Protein AF-A0AAD9QZA1-F1 (afdb_monomer_lite)

Radius of gyration: 21.45 Å; chains: 1; bounding box: 54×38×45 Å

Organism: Acropora cervicornis (NCBI:txid6130)

Foldseek 3Di:
DVVVVCVVDVVCVVVCCVVVVVVCVVVVVVVCCCPPPQQRAPDPDPDPDRRGNDDPPDDDDDPCVVVVPPD

Structure (mmCIF, N/CA/C/O backbone):
data_AF-A0AAD9QZA1-F1
#
_entry.id   AF-A0AAD9QZA1-F1
#
loop_
_atom_site.group_PDB
_atom_site.id
_atom_site.type_symbol
_atom_site.label_atom_id
_atom_site.label_alt_id
_atom_site.label_comp_id
_atom_site.label_asym_id
_atom_site.label_entity_id
_atom_site.label_seq_id
_atom_site.pdbx_PDB_ins_code
_atom_site.Cartn_x
_atom_site.Cartn_y
_atom_site.Cartn_z
_atom_site.occupancy
_atom_site.B_iso_or_equiv
_atom_site.auth_seq_id
_atom_site.auth_comp_id
_atom_site.auth_asym_id
_atom_site.auth_atom_id
_atom_site.pdbx_PDB_model_num
ATOM 1 N N . MET A 1 1 ? -20.495 7.824 2.572 1.00 70.38 1 MET A N 1
ATOM 2 C CA . MET A 1 1 ? -20.841 6.672 3.436 1.00 70.38 1 MET A CA 1
ATOM 3 C C . MET A 1 1 ? -19.735 6.329 4.432 1.00 70.38 1 MET A C 1
ATOM 5 O O . MET A 1 1 ? -19.970 6.507 5.616 1.00 70.38 1 MET A O 1
ATOM 9 N N . VAL A 1 2 ? -18.530 5.927 4.002 1.00 77.38 2 VAL A N 1
ATOM 10 C CA . VAL A 1 2 ? -17.451 5.468 4.915 1.00 77.38 2 VAL A CA 1
ATOM 11 C C . VAL A 1 2 ? -16.993 6.540 5.917 1.00 77.38 2 VAL A C 1
ATOM 13 O O . VAL A 1 2 ? -16.947 6.285 7.116 1.00 77.38 2 VAL A O 1
ATOM 16 N N . LEU A 1 3 ? -16.764 7.779 5.464 1.00 80.62 3 LEU A N 1
ATOM 17 C CA . LEU A 1 3 ? -16.394 8.890 6.357 1.00 80.62 3 LEU A CA 1
ATOM 18 C C . LEU A 1 3 ? -17.449 9.207 7.433 1.00 80.62 3 LEU A C 1
ATOM 20 O O . LEU A 1 3 ? -17.111 9.749 8.481 1.00 80.62 3 LEU A O 1
ATOM 24 N N . SER A 1 4 ? -18.726 8.915 7.178 1.00 81.19 4 SER A N 1
ATOM 25 C CA . SER A 1 4 ? -19.806 9.143 8.146 1.00 81.19 4 SER A CA 1
ATOM 26 C C . SER A 1 4 ? -19.845 8.057 9.222 1.00 81.19 4 SER A C 1
ATOM 28 O O . SER A 1 4 ? -20.249 8.343 10.342 1.00 81.19 4 SER A O 1
ATOM 30 N N . VAL A 1 5 ? -19.403 6.836 8.901 1.00 82.50 5 VAL A N 1
ATOM 31 C CA . VAL A 1 5 ? -19.280 5.720 9.854 1.00 82.50 5 VAL A CA 1
ATOM 32 C C . VAL A 1 5 ? -18.107 5.961 10.801 1.00 82.50 5 VAL A C 1
ATOM 34 O O . VAL A 1 5 ? -18.281 5.892 12.011 1.00 82.50 5 VAL A O 1
ATOM 37 N N . ILE A 1 6 ? -16.951 6.361 10.264 1.00 83.88 6 ILE A N 1
ATOM 38 C CA . ILE A 1 6 ? -15.741 6.649 11.055 1.00 83.88 6 ILE A CA 1
ATOM 39 C C . ILE A 1 6 ? -15.979 7.787 12.064 1.00 83.88 6 ILE A C 1
ATOM 41 O O . ILE A 1 6 ? -15.478 7.743 13.181 1.00 83.88 6 ILE A O 1
ATOM 45 N N . ARG A 1 7 ? -16.785 8.796 11.702 1.00 81.88 7 ARG A N 1
ATOM 46 C CA . ARG A 1 7 ? -17.162 9.885 12.623 1.00 81.88 7 ARG A CA 1
ATOM 47 C C . ARG A 1 7 ? -18.156 9.468 13.708 1.00 81.88 7 ARG A C 1
ATOM 49 O O . ARG A 1 7 ? -18.198 10.112 14.747 1.00 81.88 7 ARG A O 1
ATOM 56 N N . LYS A 1 8 ? -18.983 8.450 13.451 1.00 88.31 8 LYS A N 1
ATOM 57 C CA . LYS A 1 8 ? -19.991 7.954 14.402 1.00 88.31 8 LYS A CA 1
ATOM 58 C C . LYS A 1 8 ? -19.429 6.912 15.372 1.00 88.31 8 LYS A C 1
ATOM 60 O O . LYS A 1 8 ? -19.969 6.790 16.462 1.00 88.31 8 LYS A O 1
ATOM 65 N N . ALA A 1 9 ? -18.379 6.193 14.981 1.00 85.06 9 ALA A N 1
ATOM 66 C CA . ALA A 1 9 ? -17.746 5.145 15.777 1.00 85.06 9 ALA A CA 1
ATOM 67 C C . ALA A 1 9 ? -16.215 5.345 15.799 1.00 85.06 9 ALA A C 1
ATOM 69 O O . ALA A 1 9 ? -15.512 4.844 14.911 1.00 85.06 9 ALA A O 1
ATOM 70 N N . PRO A 1 10 ? -15.680 6.106 16.773 1.00 84.81 10 PRO A N 1
ATOM 71 C CA . PRO A 1 10 ? -14.250 6.396 16.856 1.00 84.81 10 PRO A CA 1
ATOM 72 C C . PRO A 1 10 ? -13.398 5.147 17.130 1.00 84.81 10 PRO A C 1
ATOM 74 O O . PRO A 1 10 ? -12.235 5.121 16.729 1.00 84.81 10 PRO A O 1
ATOM 77 N N . GLU A 1 11 ? -13.958 4.078 17.714 1.00 88.88 11 GLU A N 1
ATOM 78 C CA . GLU A 1 11 ? -13.252 2.799 17.896 1.00 88.88 11 GLU A CA 1
ATOM 79 C C . GLU A 1 11 ? -12.829 2.119 16.578 1.00 88.88 11 GLU A C 1
ATOM 81 O O . GLU A 1 11 ? -11.945 1.264 16.575 1.00 88.88 11 GLU A O 1
ATOM 86 N N . VAL A 1 12 ? -13.411 2.511 15.439 1.00 87.75 12 VAL A N 1
ATOM 87 C CA . VAL A 1 12 ? -13.130 1.906 14.125 1.00 87.75 12 VAL A CA 1
ATOM 88 C C . VAL A 1 12 ? -11.886 2.514 13.460 1.00 87.75 12 VAL A C 1
ATOM 90 O O . VAL A 1 12 ? -11.285 1.901 12.576 1.00 87.75 12 VAL A O 1
ATOM 93 N N . ILE A 1 13 ? -11.450 3.699 13.900 1.00 89.19 13 ILE A N 1
ATOM 94 C CA . ILE A 1 13 ? -10.264 4.403 13.382 1.00 89.19 13 ILE A CA 1
ATOM 95 C C . ILE A 1 13 ? -8.999 3.521 13.399 1.00 89.19 13 ILE A C 1
ATOM 97 O O . ILE A 1 13 ? -8.382 3.381 12.339 1.00 89.19 13 ILE A O 1
ATOM 101 N N . PRO A 1 14 ? -8.600 2.889 14.524 1.00 92.38 14 PRO A N 1
ATOM 102 C CA . PRO A 1 14 ? -7.394 2.058 14.558 1.00 92.38 14 PRO A CA 1
ATOM 103 C C . PRO A 1 14 ? -7.451 0.868 13.591 1.00 92.38 14 PRO A C 1
ATOM 105 O O . PRO A 1 14 ? -6.446 0.552 12.956 1.00 92.38 14 PRO A O 1
ATOM 108 N N . LEU A 1 15 ? -8.621 0.250 13.404 1.00 91.44 15 LEU A N 1
ATOM 109 C CA . LEU A 1 15 ? -8.786 -0.858 12.459 1.00 91.44 15 LEU A CA 1
ATOM 110 C C . LEU A 1 15 ? -8.575 -0.401 11.011 1.00 91.44 15 LEU A C 1
ATOM 112 O O . LEU A 1 15 ? -7.847 -1.043 10.254 1.00 91.44 15 LEU A O 1
ATOM 116 N N . VAL A 1 16 ? -9.159 0.739 10.633 1.00 90.75 16 VAL A N 1
ATOM 117 C CA . VAL A 1 16 ? -9.006 1.301 9.282 1.00 90.75 16 VAL A CA 1
ATOM 118 C C . VAL A 1 16 ? -7.558 1.703 9.011 1.00 90.75 16 VAL A C 1
ATOM 120 O O . VAL A 1 16 ? -7.066 1.489 7.906 1.00 90.75 16 VAL A O 1
ATOM 123 N N . VAL A 1 17 ? -6.856 2.239 10.011 1.00 93.88 17 VAL A N 1
ATOM 124 C CA . VAL A 1 17 ? -5.441 2.614 9.881 1.00 93.88 17 VAL A CA 1
ATOM 125 C C . VAL A 1 17 ? -4.554 1.389 9.670 1.00 93.88 17 VAL A C 1
ATOM 127 O O . VAL A 1 17 ? -3.697 1.420 8.791 1.00 93.88 17 VAL A O 1
ATOM 130 N N . ILE A 1 18 ? -4.765 0.301 10.415 1.00 95.44 18 ILE A N 1
ATOM 131 C CA . ILE A 1 18 ? -3.960 -0.922 10.265 1.00 95.44 18 ILE A CA 1
ATOM 132 C C . ILE A 1 18 ? -4.198 -1.561 8.896 1.00 95.44 18 ILE A C 1
ATOM 134 O O . ILE A 1 18 ? -3.242 -1.879 8.192 1.00 95.44 18 ILE A O 1
ATOM 138 N N . VAL A 1 19 ? -5.460 -1.708 8.486 1.00 95.25 19 VAL A N 1
ATOM 139 C CA . VAL A 1 19 ? -5.801 -2.316 7.191 1.00 95.25 19 VAL A CA 1
ATOM 140 C C . VAL A 1 19 ? -5.332 -1.431 6.036 1.00 95.25 19 VAL A C 1
ATOM 142 O O . VAL A 1 19 ? -4.673 -1.910 5.116 1.00 95.25 19 VAL A O 1
ATOM 145 N N . GLY A 1 20 ? -5.602 -0.125 6.101 1.00 94.19 20 GLY A N 1
ATOM 146 C CA . GLY A 1 20 ? -5.148 0.831 5.092 1.00 94.19 20 GLY A CA 1
ATOM 147 C C . GLY A 1 20 ? -3.623 0.899 5.005 1.00 94.19 20 GLY A C 1
ATOM 148 O O . GLY A 1 20 ? -3.065 0.915 3.905 1.00 94.19 20 GLY A O 1
ATOM 149 N N . GLY A 1 21 ? -2.943 0.867 6.151 1.00 95.94 21 GLY A N 1
ATOM 150 C CA . GLY A 1 21 ? -1.489 0.798 6.242 1.00 95.94 21 GLY A CA 1
ATOM 151 C C . GLY A 1 21 ? -0.932 -0.477 5.610 1.00 95.94 21 GLY A C 1
ATOM 152 O O . GLY A 1 21 ? -0.023 -0.393 4.788 1.00 95.94 21 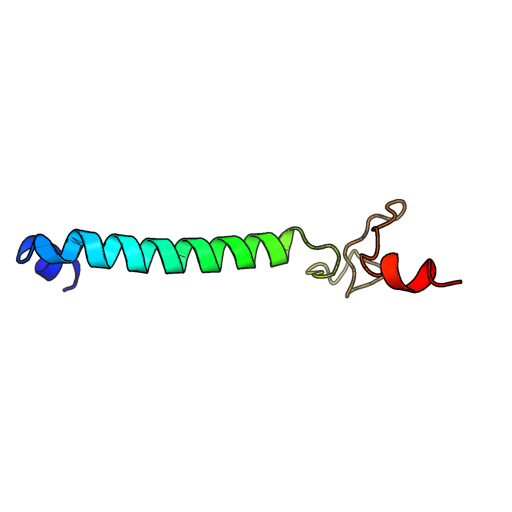GLY A O 1
ATOM 153 N N . ALA A 1 22 ? -1.518 -1.639 5.909 1.00 94.56 22 ALA A N 1
ATOM 154 C CA . ALA A 1 22 ? -1.113 -2.921 5.334 1.00 94.56 22 ALA A CA 1
ATOM 155 C C . ALA A 1 22 ? -1.280 -2.950 3.806 1.00 94.56 22 ALA A C 1
ATOM 157 O O . ALA A 1 22 ? -0.356 -3.339 3.090 1.00 94.56 22 ALA A O 1
ATOM 158 N N . CYS A 1 23 ? -2.417 -2.473 3.289 1.00 96.50 23 CYS A N 1
ATOM 159 C CA . CYS A 1 23 ? -2.648 -2.382 1.848 1.00 96.50 23 CYS A CA 1
ATOM 160 C C . CYS A 1 23 ? -1.649 -1.436 1.170 1.00 96.50 23 CYS A C 1
ATOM 162 O O . CYS A 1 23 ? -1.058 -1.786 0.149 1.00 96.50 23 CYS A O 1
ATOM 164 N N . THR A 1 24 ? -1.424 -0.256 1.752 1.00 95.81 24 THR A N 1
ATOM 165 C CA . THR A 1 24 ? -0.496 0.741 1.198 1.00 95.81 24 THR A CA 1
ATOM 166 C C . THR A 1 24 ? 0.942 0.225 1.208 1.00 95.81 24 THR A C 1
ATOM 168 O O . THR A 1 24 ? 1.660 0.392 0.224 1.00 95.81 24 THR A O 1
ATOM 171 N N . ALA A 1 25 ? 1.358 -0.453 2.281 1.00 95.56 25 ALA A N 1
ATOM 172 C CA . ALA A 1 25 ? 2.682 -1.056 2.383 1.00 95.56 25 ALA A CA 1
ATOM 173 C C . ALA A 1 25 ? 2.876 -2.189 1.365 1.00 95.56 25 ALA A C 1
ATOM 175 O O . ALA A 1 25 ? 3.906 -2.228 0.692 1.00 95.56 25 ALA A O 1
ATOM 176 N N . GLY A 1 26 ? 1.879 -3.067 1.203 1.00 95.44 26 GLY A N 1
ATOM 177 C CA . GLY A 1 26 ? 1.912 -4.149 0.218 1.00 95.44 26 GLY A CA 1
ATOM 178 C C . GLY A 1 26 ? 2.038 -3.618 -1.209 1.00 95.44 26 GLY A C 1
ATOM 179 O O . GLY A 1 26 ? 2.972 -3.975 -1.924 1.00 95.44 26 GLY A O 1
ATOM 180 N N . ILE A 1 27 ? 1.163 -2.684 -1.591 1.00 96.38 27 ILE A N 1
ATOM 181 C CA . ILE A 1 27 ? 1.194 -2.051 -2.916 1.00 96.38 27 ILE A CA 1
ATOM 182 C C . ILE A 1 27 ? 2.515 -1.302 -3.129 1.00 96.38 27 ILE A C 1
ATOM 184 O O . ILE A 1 27 ? 3.152 -1.458 -4.168 1.00 96.38 27 ILE A O 1
ATOM 188 N N . GLY A 1 28 ? 2.962 -0.520 -2.144 1.00 96.00 28 GLY A N 1
ATOM 189 C CA . GLY A 1 28 ? 4.212 0.235 -2.226 1.00 96.00 28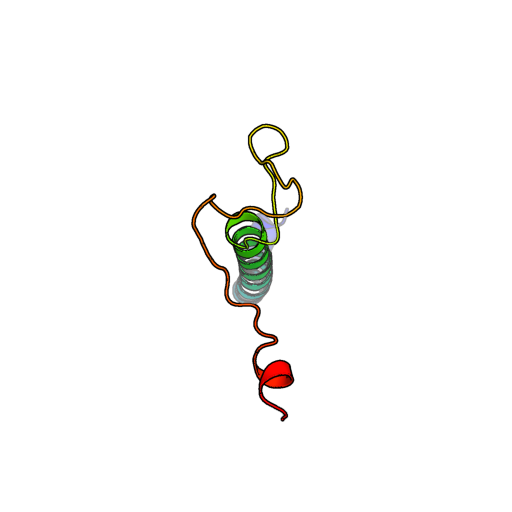 GLY A CA 1
ATOM 190 C C . GLY A 1 28 ? 5.433 -0.665 -2.415 1.00 96.00 28 GLY A C 1
ATOM 191 O O . GLY A 1 28 ? 6.317 -0.350 -3.216 1.00 96.00 28 GLY A O 1
ATOM 192 N N . PHE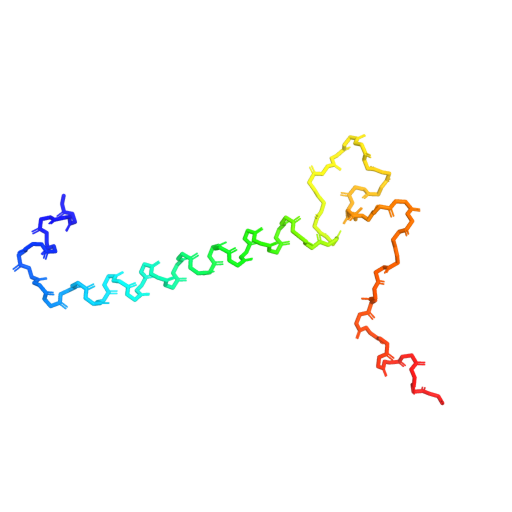 A 1 29 ? 5.470 -1.814 -1.736 1.00 92.56 29 PHE A N 1
ATOM 193 C CA . PHE A 1 29 ? 6.523 -2.801 -1.931 1.00 92.56 29 PHE A CA 1
ATOM 194 C C . PHE A 1 29 ? 6.471 -3.399 -3.338 1.00 92.56 29 PHE A C 1
ATOM 196 O O . PHE A 1 29 ? 7.493 -3.406 -4.019 1.00 92.56 29 PHE A O 1
ATOM 203 N N . THR A 1 30 ? 5.297 -3.814 -3.820 1.00 91.19 30 THR A N 1
ATOM 204 C CA . THR A 1 30 ? 5.144 -4.354 -5.179 1.00 91.19 30 THR A CA 1
ATOM 205 C C . THR A 1 30 ? 5.546 -3.339 -6.248 1.00 91.19 30 THR A C 1
ATOM 207 O O . THR A 1 30 ? 6.270 -3.694 -7.173 1.00 91.19 30 THR A O 1
ATOM 210 N N . ILE A 1 31 ? 5.169 -2.065 -6.105 1.00 93.19 31 ILE A N 1
ATOM 211 C CA . ILE A 1 31 ? 5.589 -0.995 -7.025 1.00 93.19 31 ILE A CA 1
ATOM 212 C C . ILE A 1 31 ? 7.111 -0.821 -6.987 1.00 93.19 31 ILE A C 1
ATOM 214 O O . ILE A 1 31 ? 7.751 -0.709 -8.033 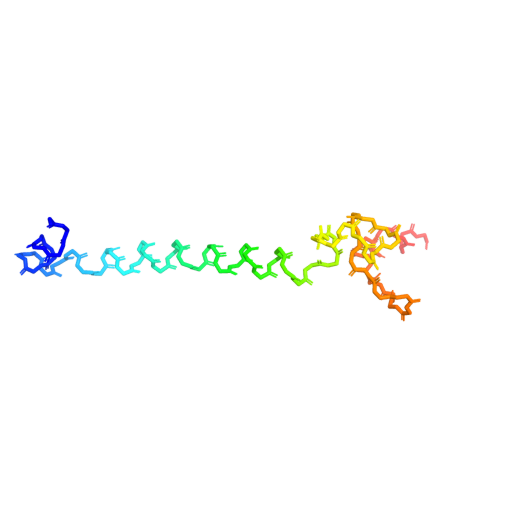1.00 93.19 31 ILE A O 1
ATOM 218 N N . ARG A 1 32 ? 7.722 -0.829 -5.793 1.00 89.44 32 ARG A N 1
ATOM 219 C CA . ARG A 1 32 ? 9.182 -0.745 -5.664 1.00 89.44 32 ARG A CA 1
ATOM 220 C C . ARG A 1 32 ? 9.865 -1.899 -6.396 1.00 89.44 32 ARG A C 1
ATOM 222 O O . ARG A 1 32 ? 10.833 -1.645 -7.104 1.00 89.44 32 ARG A O 1
ATOM 229 N N . GLN A 1 33 ? 9.378 -3.126 -6.217 1.00 87.94 33 GLN A N 1
ATOM 230 C CA . GLN A 1 33 ? 9.893 -4.312 -6.904 1.00 87.94 33 GLN A CA 1
ATOM 231 C C . GLN A 1 33 ? 9.726 -4.170 -8.424 1.00 87.94 33 GLN A C 1
ATOM 233 O O . GLN A 1 33 ? 10.690 -4.323 -9.162 1.00 87.94 33 GLN A O 1
ATOM 238 N N . ALA A 1 34 ? 8.541 -3.771 -8.889 1.00 86.00 34 ALA A N 1
ATOM 239 C CA . ALA A 1 34 ? 8.252 -3.589 -10.308 1.00 86.00 34 ALA A CA 1
ATOM 240 C C . ALA A 1 34 ? 9.201 -2.597 -10.996 1.00 86.00 34 ALA A C 1
ATOM 242 O O . ALA A 1 34 ? 9.595 -2.832 -12.130 1.00 86.00 34 ALA A O 1
ATOM 243 N N . VAL A 1 35 ? 9.569 -1.495 -10.337 1.00 83.25 35 VAL A N 1
ATOM 244 C CA . VAL A 1 35 ?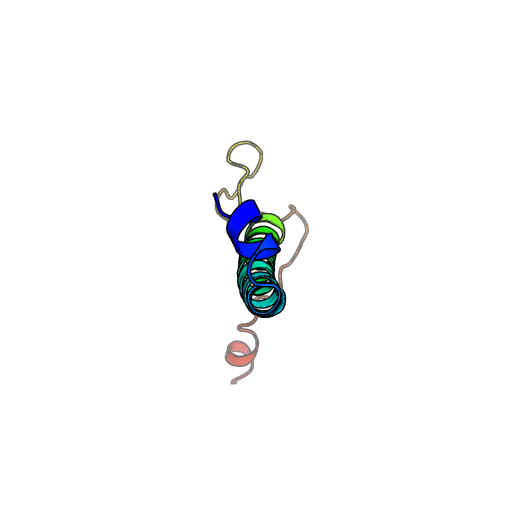 10.381 -0.436 -10.964 1.00 83.25 35 VAL A CA 1
ATOM 245 C C . VAL A 1 35 ? 11.884 -0.632 -10.754 1.00 83.25 35 VAL A C 1
ATOM 247 O O . VAL A 1 35 ? 12.674 -0.203 -11.591 1.00 83.25 35 VAL A O 1
ATOM 250 N N . LYS A 1 36 ? 12.302 -1.219 -9.625 1.00 81.69 36 LYS A N 1
ATOM 251 C CA . LYS A 1 36 ? 13.725 -1.303 -9.245 1.00 81.69 36 LYS A CA 1
ATOM 252 C C . LYS A 1 36 ? 14.362 -2.667 -9.475 1.00 81.69 36 LYS A C 1
ATOM 254 O O . LYS A 1 36 ? 15.584 -2.748 -9.391 1.00 81.69 36 LYS A O 1
ATOM 259 N N . ASN A 1 37 ? 13.584 -3.719 -9.712 1.00 78.81 37 ASN A N 1
ATOM 260 C CA . ASN A 1 37 ? 14.167 -5.024 -9.990 1.00 78.81 37 ASN A CA 1
ATOM 261 C C . ASN A 1 37 ? 14.671 -5.079 -11.436 1.00 78.81 37 ASN A C 1
ATOM 263 O O . ASN A 1 37 ? 13.918 -4.722 -12.341 1.00 78.81 37 ASN A O 1
ATOM 267 N N . PRO A 1 38 ? 15.900 -5.570 -11.670 1.00 75.38 38 PRO A N 1
ATOM 268 C CA . PRO A 1 38 ? 16.428 -5.733 -13.022 1.00 75.38 38 PRO A CA 1
ATOM 269 C C . PRO A 1 38 ? 15.637 -6.778 -13.822 1.00 75.38 38 PRO A C 1
ATOM 271 O O . PRO A 1 38 ? 15.544 -6.665 -15.039 1.00 75.38 38 PRO A O 1
ATOM 274 N N . ASP A 1 39 ? 14.995 -7.738 -13.152 1.00 70.12 39 ASP A N 1
ATOM 275 C CA . ASP A 1 39 ? 14.199 -8.800 -13.788 1.00 70.12 39 ASP A CA 1
ATOM 276 C C . ASP A 1 39 ? 12.811 -8.324 -14.257 1.00 70.12 39 ASP A C 1
ATOM 278 O O . ASP A 1 39 ? 12.087 -9.051 -14.934 1.00 70.12 39 ASP A O 1
ATOM 282 N N . ALA A 1 40 ? 12.406 -7.107 -13.882 1.00 72.56 40 ALA A N 1
ATOM 283 C CA . ALA A 1 40 ? 11.156 -6.497 -14.311 1.00 72.56 40 ALA A CA 1
ATOM 284 C C . ALA A 1 40 ? 11.461 -5.362 -15.297 1.00 72.56 40 ALA A C 1
ATOM 286 O O . ALA A 1 40 ? 11.869 -4.266 -14.911 1.00 72.56 40 ALA A O 1
ATOM 287 N N . SER A 1 41 ? 11.262 -5.618 -16.592 1.00 74.62 41 SER A N 1
ATOM 288 C CA . SER A 1 41 ? 11.456 -4.610 -17.637 1.00 74.62 41 SER A CA 1
ATOM 289 C C . SER A 1 41 ? 10.124 -4.119 -18.197 1.00 74.62 41 SER A C 1
ATOM 291 O O . SER A 1 41 ? 9.267 -4.901 -18.604 1.00 74.62 41 SER A O 1
ATOM 293 N N . TRP A 1 42 ? 9.961 -2.796 -18.217 1.00 78.19 42 TRP A N 1
ATOM 294 C CA . TRP A 1 42 ? 8.797 -2.105 -18.792 1.00 78.19 42 TRP A CA 1
ATOM 295 C C . TRP A 1 42 ? 9.138 -1.408 -20.113 1.00 78.19 42 TRP A C 1
ATOM 297 O O . TRP A 1 42 ? 8.254 -0.861 -20.776 1.00 78.19 42 TRP A O 1
ATOM 307 N N . ASP A 1 43 ? 10.417 -1.410 -20.499 1.00 75.38 43 ASP A N 1
ATOM 308 C CA . ASP A 1 43 ? 10.886 -0.781 -21.724 1.00 75.38 43 ASP A CA 1
ATOM 309 C C . ASP A 1 43 ? 10.912 -1.794 -22.867 1.00 75.38 43 ASP A C 1
ATOM 311 O O . ASP A 1 43 ? 11.772 -2.668 -22.957 1.00 75.38 43 ASP A O 1
ATOM 315 N N . ARG A 1 44 ? 9.934 -1.654 -23.761 1.00 70.94 44 ARG A N 1
ATOM 316 C CA . ARG A 1 44 ? 9.765 -2.521 -24.928 1.00 70.94 44 ARG A CA 1
ATOM 317 C C . ARG A 1 44 ? 10.564 -2.060 -26.151 1.00 70.94 44 ARG A C 1
ATOM 319 O O . ARG A 1 44 ? 10.650 -2.817 -27.111 1.00 70.94 44 ARG A O 1
ATOM 326 N N . LYS A 1 45 ? 11.060 -0.815 -26.179 1.00 72.00 45 LYS A N 1
ATOM 327 C CA . LYS A 1 45 ? 11.605 -0.197 -27.404 1.00 72.00 45 LYS A CA 1
ATOM 328 C C . LYS A 1 45 ? 13.089 0.148 -27.323 1.00 72.00 45 LYS A C 1
ATOM 330 O O . LYS A 1 45 ? 13.756 0.017 -28.341 1.00 72.00 45 LYS A O 1
ATOM 335 N N . ASN A 1 46 ? 13.606 0.568 -26.166 1.00 71.06 46 ASN A N 1
ATOM 336 C CA . ASN A 1 46 ? 15.013 0.979 -26.030 1.00 71.06 46 ASN A CA 1
ATOM 337 C C . ASN A 1 46 ? 15.890 -0.048 -25.299 1.00 71.06 46 ASN A C 1
ATOM 339 O O . ASN A 1 46 ? 17.047 0.239 -25.001 1.00 71.06 46 ASN A O 1
ATOM 343 N N . ASN A 1 47 ? 15.365 -1.243 -25.022 1.00 68.69 47 ASN A N 1
ATOM 344 C CA . ASN A 1 47 ? 16.090 -2.310 -24.346 1.00 68.69 47 ASN A CA 1
ATOM 345 C C . ASN A 1 47 ? 16.313 -3.501 -25.291 1.00 68.69 47 ASN A C 1
ATOM 347 O O . ASN A 1 47 ? 15.357 -4.027 -25.860 1.00 68.69 47 ASN A O 1
ATOM 351 N N . GLN A 1 48 ? 17.568 -3.936 -25.456 1.00 68.75 48 GLN A N 1
ATOM 352 C CA . GLN A 1 48 ? 17.914 -5.084 -26.308 1.00 68.75 48 GLN A CA 1
ATOM 353 C C . GLN A 1 48 ? 17.362 -6.406 -25.751 1.00 68.75 48 GLN A C 1
ATOM 355 O O . GLN A 1 48 ? 17.053 -7.315 -26.521 1.00 68.75 48 GLN A O 1
ATOM 360 N N . HIS A 1 49 ? 17.196 -6.501 -24.427 1.00 65.62 49 HIS A N 1
ATOM 361 C CA . HIS A 1 49 ? 16.652 -7.674 -23.746 1.00 65.62 49 HIS A CA 1
ATOM 362 C C . HIS A 1 49 ? 15.334 -7.307 -23.045 1.00 65.62 49 HIS A C 1
ATOM 364 O O . HIS A 1 49 ? 15.350 -6.869 -21.899 1.00 65.62 49 HIS A O 1
ATOM 370 N N . PRO A 1 50 ? 14.169 -7.473 -23.696 1.00 64.62 50 PRO A N 1
ATOM 371 C CA . PRO A 1 50 ? 12.893 -6.916 -23.227 1.00 64.62 50 PRO A CA 1
ATOM 372 C C . PRO A 1 50 ? 12.357 -7.500 -21.911 1.00 64.62 50 PRO A C 1
ATOM 374 O O . PRO A 1 50 ? 11.378 -6.991 -21.380 1.00 64.62 50 PRO A O 1
ATOM 377 N N . TRP A 1 51 ? 12.973 -8.553 -21.378 1.00 68.81 51 TRP A N 1
ATOM 378 C CA . TRP A 1 51 ? 12.658 -9.152 -20.076 1.00 68.81 51 TRP A CA 1
ATOM 379 C C . TRP A 1 51 ? 13.633 -8.730 -18.968 1.00 68.81 51 TRP A C 1
ATOM 381 O O . TRP A 1 51 ? 13.457 -9.132 -17.826 1.00 68.81 51 TRP A O 1
ATOM 391 N N . LEU A 1 52 ? 14.668 -7.949 -19.290 1.00 69.12 52 LEU A N 1
ATOM 392 C CA . LEU A 1 52 ? 15.806 -7.722 -18.407 1.00 69.12 52 LEU A CA 1
ATOM 393 C C . LEU A 1 52 ? 16.286 -6.275 -18.512 1.00 69.12 52 LEU A C 1
ATOM 395 O O . LEU A 1 52 ? 16.838 -5.859 -19.525 1.00 69.12 52 LEU A O 1
ATOM 399 N N . ASN A 1 53 ? 16.049 -5.481 -17.476 1.00 66.69 53 ASN A N 1
ATOM 400 C CA . ASN A 1 53 ? 16.408 -4.070 -17.418 1.00 66.69 53 ASN A CA 1
ATOM 401 C C . ASN A 1 53 ? 17.805 -3.892 -16.801 1.00 66.69 53 ASN A C 1
ATOM 403 O O . ASN A 1 53 ? 17.947 -3.422 -15.673 1.00 66.69 53 ASN A O 1
ATOM 407 N N . ILE A 1 54 ? 18.838 -4.318 -17.531 1.00 64.44 54 ILE A N 1
ATOM 408 C CA . ILE A 1 54 ? 20.245 -4.178 -17.130 1.00 64.44 54 ILE A CA 1
ATOM 409 C C . ILE A 1 54 ? 20.914 -3.159 -18.052 1.00 64.44 54 ILE A C 1
ATOM 411 O O . ILE A 1 54 ? 20.755 -3.203 -19.273 1.00 64.44 54 ILE A O 1
ATOM 415 N N . LYS A 1 55 ? 21.682 -2.225 -17.484 1.00 61.47 55 LYS A N 1
ATOM 416 C CA . LYS A 1 55 ? 22.514 -1.319 -18.285 1.00 61.47 55 LYS A CA 1
ATOM 417 C C . LYS A 1 55 ? 23.628 -2.112 -18.964 1.00 61.47 55 LYS A C 1
ATOM 419 O O . LYS A 1 55 ? 24.186 -3.016 -18.360 1.00 61.47 55 LYS A O 1
ATOM 424 N N . ALA A 1 56 ? 24.039 -1.705 -20.164 1.00 58.09 56 ALA A N 1
ATOM 425 C CA . ALA A 1 56 ? 25.050 -2.391 -20.984 1.00 58.09 56 ALA A CA 1
ATOM 426 C C . ALA A 1 56 ? 26.424 -2.661 -20.311 1.00 58.09 56 ALA A C 1
ATOM 428 O O . ALA A 1 56 ? 27.282 -3.280 -20.927 1.00 58.09 56 ALA A O 1
ATOM 429 N N . ASN A 1 57 ? 26.651 -2.208 -19.072 1.00 57.81 57 ASN A N 1
ATOM 430 C CA . ASN A 1 57 ? 27.884 -2.417 -18.316 1.00 57.81 57 ASN A CA 1
ATOM 431 C C . ASN A 1 57 ? 27.649 -2.750 -16.822 1.00 57.81 57 ASN A C 1
ATOM 433 O O . ASN A 1 57 ? 28.491 -2.443 -15.981 1.00 57.81 57 ASN A O 1
ATOM 437 N N . GLU A 1 58 ? 26.488 -3.307 -16.461 1.00 62.31 58 GLU A N 1
ATOM 438 C CA . GLU A 1 58 ? 26.153 -3.680 -15.079 1.00 62.31 58 GLU A CA 1
ATOM 439 C C . GLU A 1 58 ? 26.098 -5.208 -14.931 1.00 62.31 58 GLU A C 1
ATOM 441 O O . GLU A 1 58 ? 25.380 -5.884 -15.663 1.00 62.31 58 GLU A O 1
ATOM 446 N N . GLN A 1 59 ? 26.866 -5.766 -13.988 1.00 60.72 59 GLN A N 1
ATOM 447 C CA . GLN A 1 59 ? 26.770 -7.180 -13.619 1.00 60.72 59 GLN A CA 1
ATOM 448 C C . GLN A 1 59 ? 25.880 -7.330 -12.388 1.00 60.72 59 GLN A C 1
ATOM 450 O O . GLN A 1 59 ? 26.215 -6.857 -11.299 1.00 60.72 59 GLN A O 1
ATOM 455 N N . VAL A 1 60 ? 24.739 -7.993 -12.561 1.00 61.12 60 VAL A N 1
ATOM 456 C CA . VAL A 1 60 ? 23.819 -8.304 -11.466 1.00 61.12 60 VAL A CA 1
ATOM 457 C C . VAL A 1 60 ? 24.308 -9.573 -10.774 1.00 61.12 60 VAL A C 1
ATOM 459 O O . VAL A 1 60 ? 24.548 -10.586 -11.427 1.00 61.12 60 VAL A O 1
ATOM 462 N N . LYS A 1 61 ? 24.458 -9.529 -9.447 1.00 59.59 61 LYS A N 1
ATOM 463 C CA . LYS A 1 61 ? 24.747 -10.731 -8.656 1.00 59.59 61 LYS A CA 1
ATOM 464 C C . LYS A 1 61 ? 23.516 -11.632 -8.645 1.00 59.59 61 LYS A C 1
ATOM 466 O O . LYS A 1 61 ? 22.494 -11.263 -8.062 1.00 59.59 61 LYS A O 1
ATOM 471 N N . VAL A 1 62 ? 23.622 -12.796 -9.276 1.00 60.94 62 VAL A N 1
ATOM 472 C CA . VAL A 1 62 ? 22.623 -13.861 -9.170 1.00 60.94 62 VAL A CA 1
ATOM 473 C C . VAL A 1 62 ? 22.758 -14.442 -7.764 1.00 60.94 62 VAL A C 1
ATOM 475 O O . VAL A 1 62 ? 23.840 -14.834 -7.357 1.00 60.94 62 VAL A O 1
ATOM 478 N N . LYS A 1 63 ? 21.691 -14.471 -6.963 1.00 57.19 63 LYS A N 1
ATOM 479 C CA . LYS A 1 63 ? 21.770 -14.941 -5.562 1.00 57.19 63 LYS A CA 1
ATOM 480 C C . LYS A 1 63 ? 22.007 -16.455 -5.414 1.00 57.19 63 LYS A C 1
ATOM 482 O O . LYS A 1 63 ? 22.053 -16.947 -4.288 1.00 57.19 63 LYS A O 1
ATOM 487 N N . ASP A 1 64 ? 22.224 -17.160 -6.519 1.00 55.00 64 ASP A N 1
ATOM 488 C CA . ASP A 1 64 ? 22.434 -18.607 -6.576 1.00 55.00 64 ASP A CA 1
ATOM 489 C C . ASP A 1 64 ? 23.911 -19.005 -6.380 1.00 55.00 64 ASP A C 1
ATOM 491 O O . ASP A 1 64 ? 24.248 -20.188 -6.417 1.00 55.00 64 ASP A O 1
ATOM 495 N N . ASP A 1 65 ? 24.793 -18.040 -6.086 1.00 55.38 65 ASP A N 1
ATOM 496 C CA . ASP A 1 65 ? 26.230 -18.233 -5.815 1.00 55.38 65 ASP A CA 1
ATOM 497 C C . ASP A 1 65 ? 26.532 -19.216 -4.657 1.00 55.38 65 ASP A C 1
ATOM 499 O O . ASP A 1 65 ? 27.673 -19.640 -4.473 1.00 55.38 65 ASP A O 1
ATOM 503 N N . VAL A 1 66 ? 25.520 -19.608 -3.873 1.00 57.31 66 VAL A N 1
ATOM 504 C CA . VAL A 1 66 ? 25.627 -20.657 -2.843 1.00 57.31 66 VAL A CA 1
ATOM 505 C C . VAL A 1 66 ? 25.707 -22.061 -3.461 1.00 57.31 66 VAL A C 1
ATOM 507 O O . VAL A 1 66 ? 26.324 -22.942 -2.873 1.00 57.31 66 VAL A O 1
ATOM 510 N N . ILE A 1 67 ? 25.140 -22.284 -4.653 1.00 54.19 67 ILE A N 1
ATOM 511 C CA . ILE A 1 67 ? 25.148 -23.592 -5.335 1.00 54.19 67 ILE A CA 1
ATOM 512 C C . ILE A 1 67 ? 26.428 -23.770 -6.172 1.00 54.19 67 ILE A C 1
ATOM 514 O O . ILE A 1 67 ? 26.919 -24.885 -6.322 1.00 54.19 67 ILE A O 1
ATOM 518 N N . ALA A 1 68 ? 27.024 -22.677 -6.662 1.00 55.31 68 ALA A N 1
ATOM 519 C CA . ALA A 1 68 ? 28.252 -22.713 -7.466 1.00 55.31 68 ALA A CA 1
ATOM 520 C C . ALA A 1 68 ? 29.544 -22.924 -6.646 1.00 55.31 68 ALA A C 1
ATOM 522 O O . ALA A 1 68 ? 30.585 -23.228 -7.223 1.00 55.31 68 ALA A O 1
ATOM 523 N N . ASN A 1 69 ? 29.480 -22.779 -5.317 1.00 49.34 69 ASN A N 1
ATOM 524 C CA . ASN A 1 69 ? 30.605 -22.978 -4.390 1.00 49.34 69 ASN A CA 1
ATOM 525 C C . ASN A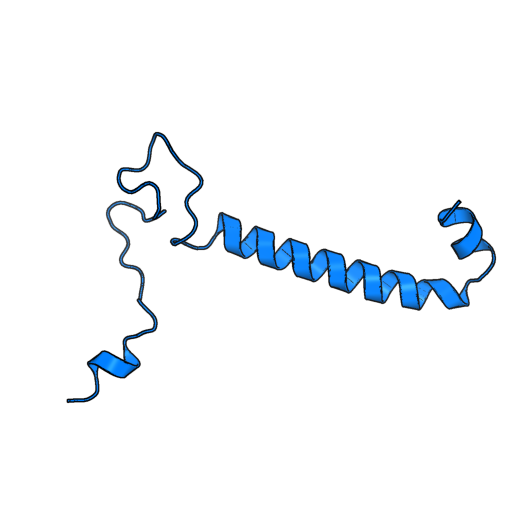 1 69 ? 30.523 -24.312 -3.618 1.00 49.34 69 ASN A C 1
ATOM 527 O O . ASN A 1 69 ? 31.179 -24.487 -2.594 1.00 49.34 69 ASN A O 1
ATOM 531 N N . VAL A 1 70 ? 29.702 -25.250 -4.101 1.00 57.56 70 VAL A N 1
ATOM 532 C CA . VAL A 1 70 ? 29.710 -26.655 -3.672 1.00 57.56 70 VAL A CA 1
ATOM 533 C C . VAL A 1 70 ? 30.537 -27.447 -4.688 1.00 57.56 70 VAL A C 1
ATOM 535 O O . VAL A 1 70 ? 29.989 -28.130 -5.547 1.00 57.56 70 VAL A O 1
ATOM 538 N N . ASN A 1 71 ? 31.859 -27.279 -4.635 1.00 44.59 71 ASN A N 1
ATOM 539 C CA . ASN A 1 71 ? 32.869 -28.196 -5.176 1.00 44.59 71 ASN A CA 1
ATOM 540 C C . ASN A 1 71 ? 34.143 -28.069 -4.342 1.00 44.59 71 ASN A C 1
ATOM 542 O O . ASN A 1 71 ? 34.594 -26.918 -4.153 1.00 44.59 71 ASN A O 1
#

Sequence (71 aa):
MVLSVIRKAPEVIPLVVIVGGACTAGIGFTIRQAVKNPDASWDRKNNQHPWLNIKANEQVKVKDDVIANVN

Secondary structure (DSSP, 8-state):
-HHHHHHH-GGGHHHHHHHHHHHHHHHHHHHHHHHH-TT----SSS-SSTT----TT-----TTTTTTT--

pLDDT: mean 76.77, std 14.45, range [44.59, 96.5]

InterPro domains:
  IPR010530 NADH-ubiquinone reductase complex 1 MLRQ subunit [PF06522] (8-59)
  IPR010530 NADH-ubiquinone reductase complex 1 MLRQ subunit [PTHR14256] (4-62)